Protein AF-A0A820I362-F1 (afdb_monomer)

Solvent-accessible surface area (backbone atoms only — not comparable to full-atom values): 8230 Å² total; per-residue (Å²): 137,72,68,69,61,57,56,51,53,52,52,50,20,54,44,24,47,52,54,32,48,49,48,46,52,53,47,46,51,50,28,52,51,50,36,59,57,36,64,34,77,81,44,55,75,39,48,48,36,52,32,53,35,51,26,32,53,24,49,41,48,22,38,62,34,37,49,44,51,52,21,34,32,58,32,66,72,44,60,63,44,80,73,32,63,71,56,34,51,50,22,54,50,48,22,57,51,21,52,55,48,26,52,52,32,51,53,50,29,50,52,44,52,54,35,62,71,42,90,46,68,73,52,32,63,64,69,34,55,71,51,48,55,49,51,51,52,52,48,53,51,50,52,50,63,70,48,48,58,58,62,54,51,62,60,57,71,71,77,116

InterPro domains:
  IPR017452 GPCR, rhodopsin-like, 7TM [PS50262] (30-160)

Organism: NCBI:txid392033

Mean predicted aligned error: 8.03 Å

Radius of gyration: 19.78 Å; Cα contacts (8 Å, |Δi|>4): 157; chains: 1; bounding box: 54×36×55 Å

Structure (mmCIF, N/CA/C/O backbone):
data_AF-A0A820I362-F1
#
_entry.id   AF-A0A820I362-F1
#
loop_
_atom_site.group_PDB
_atom_site.id
_atom_site.type_symbol
_atom_site.label_atom_id
_atom_site.label_alt_id
_atom_site.label_comp_id
_atom_site.label_asym_id
_atom_site.label_entity_id
_atom_site.label_seq_id
_atom_site.pdbx_PDB_ins_code
_atom_site.Cartn_x
_atom_site.Cartn_y
_atom_site.Cartn_z
_atom_site.occupancy
_atom_site.B_iso_or_equiv
_atom_site.auth_seq_id
_atom_site.auth_comp_id
_atom_site.auth_asym_id
_atom_site.auth_atom_id
_atom_site.pdbx_PDB_model_num
ATOM 1 N N . MET A 1 1 ? 34.760 -4.247 -19.839 1.00 46.34 1 MET A N 1
ATOM 2 C CA . MET A 1 1 ? 33.735 -4.465 -18.793 1.00 46.34 1 MET A CA 1
ATOM 3 C C . MET A 1 1 ? 32.278 -4.164 -19.239 1.00 46.34 1 MET A C 1
ATOM 5 O O . MET A 1 1 ? 31.536 -3.648 -18.417 1.00 46.34 1 MET A O 1
ATOM 9 N N . PRO A 1 2 ? 31.807 -4.504 -20.466 1.00 53.78 2 PRO A N 1
ATOM 10 C CA . PRO A 1 2 ? 30.388 -4.345 -20.842 1.00 53.78 2 PRO A CA 1
ATOM 11 C C . PRO A 1 2 ? 29.518 -5.616 -20.691 1.00 53.78 2 PRO A C 1
ATOM 13 O O . PRO A 1 2 ? 28.305 -5.536 -20.835 1.00 53.78 2 PRO A O 1
ATOM 16 N N . GLU A 1 3 ? 30.094 -6.793 -20.413 1.00 56.25 3 GLU A N 1
ATOM 17 C CA . GLU A 1 3 ? 29.321 -8.053 -20.367 1.00 56.25 3 GLU A CA 1
ATOM 18 C C . GLU A 1 3 ? 28.481 -8.216 -19.085 1.00 56.25 3 GLU A C 1
ATOM 20 O O . GLU A 1 3 ? 27.367 -8.739 -19.135 1.00 56.25 3 GLU A O 1
ATOM 25 N N . GLN A 1 4 ? 28.953 -7.705 -17.940 1.00 58.75 4 GLN A N 1
ATOM 26 C CA . GLN A 1 4 ? 28.285 -7.896 -16.644 1.00 58.75 4 GLN A CA 1
ATOM 27 C C . GLN A 1 4 ? 26.937 -7.155 -16.542 1.00 58.75 4 GLN A C 1
ATOM 29 O O . GLN A 1 4 ? 26.004 -7.670 -15.924 1.00 58.75 4 GLN A O 1
ATOM 34 N N . SER A 1 5 ? 26.810 -5.970 -17.155 1.00 63.78 5 SER A N 1
ATOM 35 C CA . SER A 1 5 ? 25.567 -5.181 -17.149 1.00 63.78 5 SER A CA 1
ATOM 36 C C . SER A 1 5 ? 24.436 -5.901 -17.884 1.00 63.78 5 SER A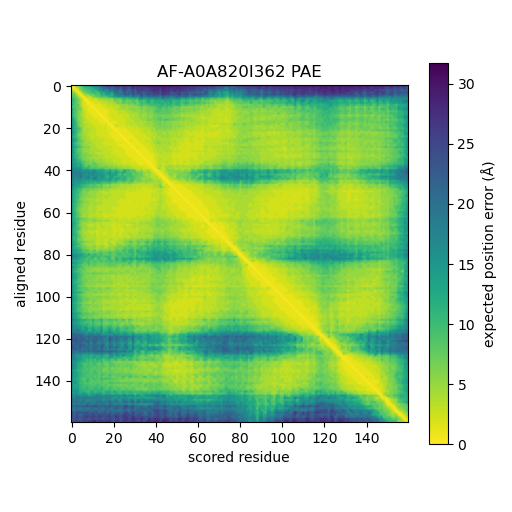 C 1
ATOM 38 O O . SER A 1 5 ? 23.320 -5.963 -17.376 1.00 63.78 5 SER A O 1
ATOM 40 N N . SER A 1 6 ? 24.745 -6.554 -19.009 1.00 76.12 6 SER A N 1
ATOM 41 C CA . SER A 1 6 ? 23.745 -7.260 -19.822 1.00 76.12 6 SER A CA 1
ATOM 42 C C . SER A 1 6 ? 23.097 -8.451 -19.102 1.00 76.12 6 SER A C 1
ATOM 44 O O . SER A 1 6 ? 21.887 -8.663 -19.193 1.00 76.12 6 SER A O 1
ATOM 46 N N . SER A 1 7 ? 23.880 -9.205 -18.325 1.00 83.25 7 SER A N 1
ATOM 47 C CA . SER A 1 7 ? 23.374 -10.361 -17.577 1.00 83.25 7 SER A CA 1
ATOM 48 C C . SER A 1 7 ? 22.468 -9.935 -16.419 1.00 83.25 7 SER A C 1
ATOM 50 O O . SER A 1 7 ? 21.449 -10.575 -16.163 1.00 83.25 7 SER A O 1
ATOM 52 N N . LEU A 1 8 ? 22.812 -8.836 -15.737 1.00 86.00 8 LEU A N 1
ATOM 53 C CA . LEU A 1 8 ? 22.032 -8.317 -14.613 1.00 86.00 8 LEU A CA 1
ATOM 54 C C . LEU A 1 8 ? 20.672 -7.776 -15.071 1.00 86.00 8 LEU A C 1
ATOM 56 O O . LEU A 1 8 ? 19.650 -8.063 -14.449 1.00 86.00 8 LEU A O 1
ATOM 60 N N . GLU A 1 9 ? 20.658 -7.036 -16.181 1.00 85.06 9 GLU A N 1
ATOM 61 C CA . GLU A 1 9 ? 19.437 -6.502 -16.791 1.00 85.06 9 GLU A CA 1
ATOM 62 C C . GLU A 1 9 ? 18.495 -7.621 -17.240 1.00 85.06 9 GLU A C 1
ATOM 64 O O . GLU A 1 9 ? 17.288 -7.562 -17.001 1.00 85.06 9 GLU A O 1
ATOM 69 N N . LEU A 1 10 ? 19.047 -8.687 -17.825 1.00 86.25 10 LEU A N 1
ATOM 70 C CA . LEU A 1 10 ? 18.270 -9.838 -18.268 1.00 86.25 10 LEU A CA 1
ATOM 71 C C . LEU A 1 10 ? 17.650 -10.582 -17.075 1.00 86.25 10 LEU A C 1
ATOM 73 O O . LEU A 1 10 ? 16.454 -10.876 -17.093 1.00 86.25 10 LEU A O 1
ATOM 77 N N . VAL A 1 11 ? 18.415 -10.815 -16.003 1.00 89.38 11 VAL A N 1
ATOM 78 C CA . VAL A 1 11 ? 17.892 -11.413 -14.761 1.00 89.38 11 VAL A CA 1
ATOM 79 C C . VAL A 1 11 ? 16.802 -10.539 -14.138 1.00 89.38 11 VAL A C 1
ATOM 81 O O . VAL A 1 11 ? 15.738 -11.055 -13.792 1.00 89.38 11 VAL A O 1
ATOM 84 N N . ALA A 1 12 ? 17.023 -9.225 -14.037 1.00 86.38 12 ALA A N 1
ATOM 85 C CA . ALA A 1 12 ? 16.032 -8.290 -13.510 1.00 86.38 12 ALA A CA 1
ATOM 86 C C . ALA A 1 12 ? 14.736 -8.327 -14.334 1.00 86.38 12 ALA A C 1
ATOM 88 O O . ALA A 1 12 ? 13.648 -8.439 -13.767 1.00 86.38 12 ALA A O 1
ATOM 89 N N . LYS A 1 13 ? 14.843 -8.335 -15.666 1.00 89.06 13 LYS A N 1
ATOM 90 C CA . LYS A 1 13 ? 13.695 -8.423 -16.574 1.00 89.06 13 LYS A CA 1
ATOM 91 C C . LYS A 1 13 ? 12.861 -9.677 -16.334 1.00 89.06 13 LYS A C 1
ATOM 93 O O . LYS A 1 13 ? 11.643 -9.581 -16.198 1.00 89.06 13 LYS A O 1
ATOM 98 N N . TYR A 1 14 ? 13.491 -10.848 -16.236 1.00 88.94 14 TYR A N 1
ATOM 99 C CA . TYR A 1 14 ? 12.776 -12.096 -15.939 1.00 88.94 14 TYR A CA 1
ATOM 100 C C . TYR A 1 14 ? 12.149 -12.091 -14.541 1.00 88.94 14 TYR A C 1
ATOM 102 O O . TYR A 1 14 ? 11.013 -12.548 -14.376 1.00 88.94 14 TYR A O 1
ATOM 110 N N . LEU A 1 15 ? 12.849 -11.534 -13.550 1.00 90.88 15 LEU A N 1
ATOM 111 C CA . LEU A 1 15 ? 12.359 -11.426 -12.180 1.00 90.88 15 LEU A CA 1
ATOM 112 C C . LEU A 1 15 ? 11.109 -10.543 -12.094 1.00 90.88 15 LEU A C 1
ATOM 114 O O . LEU A 1 15 ? 10.113 -10.959 -11.511 1.00 90.88 15 LEU A O 1
ATOM 118 N N . TYR A 1 16 ? 11.117 -9.357 -12.703 1.00 89.75 16 TYR A N 1
ATOM 119 C CA . TYR A 1 16 ? 9.945 -8.480 -12.710 1.00 89.75 16 TYR A CA 1
ATOM 120 C C . TYR A 1 16 ? 8.825 -9.036 -13.586 1.00 89.75 16 TYR A C 1
ATOM 122 O O . TYR A 1 16 ? 7.661 -9.003 -13.190 1.00 89.75 16 TYR A O 1
ATOM 130 N N . ARG A 1 17 ? 9.155 -9.640 -14.730 1.00 88.88 17 ARG A N 1
ATOM 131 C CA . ARG A 1 17 ? 8.152 -10.212 -15.630 1.00 88.88 17 ARG A CA 1
ATOM 132 C C . ARG A 1 17 ? 7.365 -11.360 -15.008 1.00 88.88 17 ARG A C 1
ATOM 134 O O . ARG A 1 17 ? 6.166 -11.430 -15.237 1.00 88.88 17 ARG A O 1
ATOM 141 N N . TYR A 1 18 ? 7.999 -12.246 -14.243 1.00 90.81 18 TYR A N 1
ATOM 142 C CA . TYR A 1 18 ? 7.293 -13.352 -13.585 1.00 90.81 18 TYR A CA 1
ATOM 143 C C . TYR A 1 18 ? 6.976 -13.044 -12.120 1.00 90.81 18 TYR A C 1
ATOM 145 O O . TYR A 1 18 ? 5.816 -13.087 -11.717 1.00 90.81 18 TYR A O 1
ATOM 153 N N . GLY A 1 19 ? 7.983 -12.678 -11.328 1.00 91.19 19 GLY A N 1
ATOM 154 C CA . GLY A 1 19 ? 7.829 -12.367 -9.907 1.00 91.19 19 GLY A CA 1
ATOM 155 C C . GLY A 1 19 ? 7.016 -11.099 -9.657 1.00 91.19 19 GLY A C 1
ATOM 156 O O . GLY A 1 19 ? 6.105 -11.118 -8.833 1.00 91.19 19 GLY A O 1
ATOM 157 N N . GLY A 1 20 ? 7.280 -10.022 -10.402 1.00 89.38 20 GLY A N 1
ATOM 158 C CA . GLY A 1 20 ? 6.516 -8.771 -10.300 1.00 89.38 20 GLY A CA 1
ATOM 159 C C . GLY A 1 20 ? 5.039 -8.966 -10.644 1.00 89.38 20 GLY A C 1
ATOM 160 O O . GLY A 1 20 ? 4.171 -8.589 -9.860 1.00 89.38 20 GLY A O 1
ATOM 161 N N . LEU A 1 21 ? 4.735 -9.658 -11.749 1.00 90.00 21 LEU A N 1
ATOM 162 C CA . LEU A 1 21 ? 3.352 -9.980 -12.128 1.00 90.00 21 LEU A CA 1
ATOM 163 C C . LEU A 1 21 ? 2.640 -10.839 -11.081 1.00 90.00 21 LEU A C 1
ATOM 165 O O . LEU A 1 21 ? 1.503 -10.539 -10.716 1.00 90.00 21 LEU A O 1
ATOM 169 N N . MET A 1 22 ? 3.300 -11.886 -10.571 1.00 93.38 22 MET A N 1
ATOM 170 C CA . MET A 1 22 ? 2.727 -12.712 -9.507 1.00 93.38 22 MET A CA 1
ATOM 171 C C . MET A 1 22 ? 2.439 -11.873 -8.260 1.00 93.38 22 MET A C 1
ATOM 173 O O . MET A 1 22 ? 1.336 -11.952 -7.726 1.00 93.38 22 MET A O 1
ATOM 177 N N . LEU A 1 23 ? 3.375 -11.026 -7.825 1.00 92.50 23 LEU A N 1
ATOM 178 C CA . LEU A 1 23 ? 3.174 -10.158 -6.665 1.00 92.50 23 LEU A CA 1
ATOM 179 C C . LEU A 1 23 ? 2.045 -9.144 -6.878 1.00 92.50 23 LEU A C 1
ATOM 181 O O . LEU A 1 23 ? 1.261 -8.925 -5.960 1.00 92.50 23 LEU A O 1
ATOM 185 N N . VAL A 1 24 ? 1.910 -8.562 -8.072 1.00 92.94 24 VAL A N 1
ATOM 186 C CA . VAL A 1 24 ? 0.802 -7.643 -8.380 1.00 92.94 24 VAL A CA 1
ATOM 187 C C . VAL A 1 24 ? -0.537 -8.372 -8.311 1.00 92.94 24 VAL A C 1
ATOM 189 O O . VAL A 1 24 ? -1.463 -7.875 -7.672 1.00 92.94 24 VAL A O 1
ATOM 192 N N . VAL A 1 25 ? -0.650 -9.558 -8.916 1.00 93.38 25 VAL A N 1
ATOM 193 C CA . VAL A 1 25 ? -1.904 -10.327 -8.940 1.00 93.38 25 VAL A CA 1
ATOM 194 C C . VAL A 1 25 ? -2.254 -10.843 -7.544 1.00 93.38 25 VAL A C 1
ATOM 196 O O . VAL A 1 25 ? -3.318 -10.520 -7.015 1.00 93.38 25 VAL A O 1
ATOM 199 N N . PHE A 1 26 ? -1.358 -11.608 -6.918 1.00 94.62 26 PHE A N 1
ATOM 200 C CA . PHE A 1 26 ? -1.604 -12.196 -5.601 1.00 94.62 26 PHE A CA 1
ATOM 201 C C . PHE A 1 26 ? -1.685 -11.138 -4.503 1.00 94.62 26 PHE A C 1
ATOM 203 O O . PHE A 1 26 ? -2.537 -11.251 -3.624 1.00 94.62 26 PHE A O 1
ATOM 210 N N . GLY A 1 27 ? -0.855 -10.096 -4.564 1.00 91.56 27 GLY A N 1
ATOM 211 C CA . GLY A 1 27 ? -0.894 -8.981 -3.622 1.00 91.56 27 GLY A CA 1
ATOM 212 C C . GLY A 1 27 ? -2.213 -8.217 -3.703 1.00 91.56 27 GLY A C 1
ATOM 213 O O . GLY A 1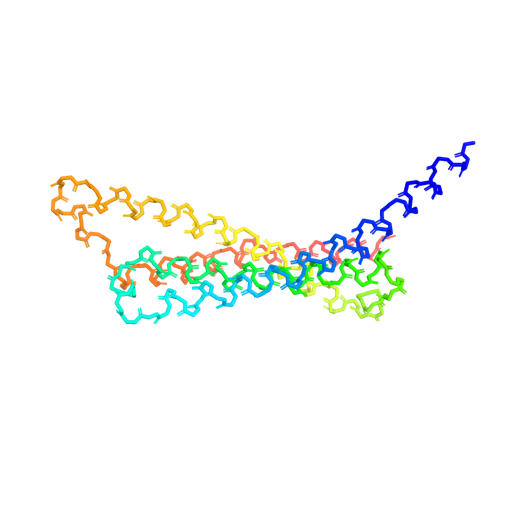 27 ? -2.870 -8.028 -2.683 1.00 91.56 27 GLY A O 1
ATOM 214 N N . SER A 1 28 ? -2.673 -7.874 -4.911 1.00 92.81 28 SER A N 1
ATOM 215 C CA . SER A 1 28 ? -3.961 -7.187 -5.093 1.00 92.81 28 SER A CA 1
ATOM 216 C C . SER A 1 28 ? -5.142 -8.026 -4.605 1.00 92.81 28 SER A C 1
ATOM 218 O O . SER A 1 28 ? -6.006 -7.522 -3.883 1.00 92.81 28 SER A O 1
ATOM 220 N N . VAL A 1 29 ? -5.169 -9.318 -4.954 1.00 94.81 29 VAL A N 1
ATOM 221 C CA . VAL A 1 29 ? -6.213 -10.249 -4.497 1.00 94.81 29 VAL A CA 1
ATOM 222 C C . VAL A 1 29 ? -6.169 -10.407 -2.975 1.00 94.81 29 VAL A C 1
ATOM 224 O O . VAL A 1 29 ? -7.212 -10.348 -2.325 1.00 94.81 29 VAL A O 1
ATOM 227 N N . GLY A 1 30 ? -4.978 -10.552 -2.392 1.00 93.12 30 GLY A N 1
ATOM 228 C CA . GLY A 1 30 ? -4.781 -10.656 -0.948 1.00 93.12 30 GLY A CA 1
ATOM 229 C C . GLY A 1 30 ? -5.298 -9.429 -0.198 1.00 93.12 3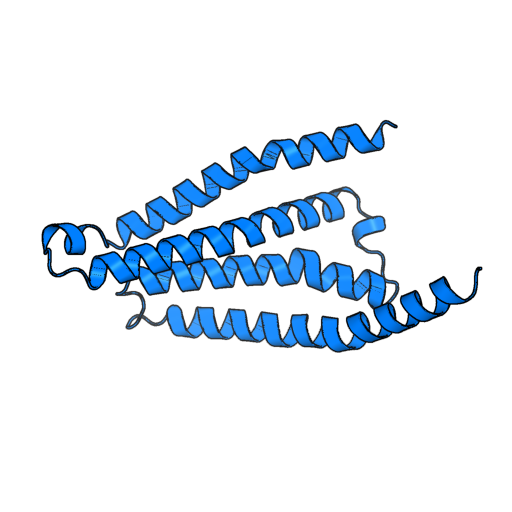0 GLY A C 1
ATOM 230 O O . GLY A 1 30 ? -6.084 -9.573 0.741 1.00 93.12 30 GLY A O 1
ATOM 231 N N . CYS A 1 31 ? -4.943 -8.224 -0.655 1.00 93.12 31 CYS A N 1
ATOM 232 C CA . CYS A 1 31 ? -5.449 -6.975 -0.084 1.00 93.12 31 CYS A CA 1
ATOM 233 C C . CYS A 1 31 ? -6.979 -6.895 -0.168 1.00 93.12 31 CYS A C 1
ATOM 235 O O . CYS A 1 31 ? -7.638 -6.569 0.822 1.00 93.12 31 CYS A O 1
ATOM 237 N N . PHE A 1 32 ? -7.564 -7.250 -1.316 1.00 92.25 32 PHE A N 1
ATOM 238 C CA . PHE A 1 32 ? -9.014 -7.224 -1.503 1.00 92.25 32 PHE A CA 1
ATOM 239 C C . PHE A 1 32 ? -9.740 -8.200 -0.566 1.00 92.25 32 PHE A C 1
ATOM 241 O O . PHE A 1 32 ? -10.693 -7.817 0.118 1.00 92.25 32 PHE A O 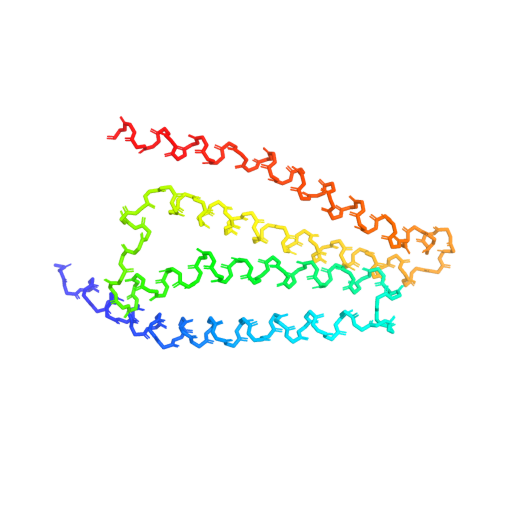1
ATOM 248 N N . LEU A 1 33 ? -9.256 -9.441 -0.470 1.00 92.50 33 LEU A N 1
ATOM 249 C CA . LEU A 1 33 ? -9.811 -10.451 0.432 1.00 92.50 33 LEU A CA 1
ATOM 250 C C . LEU A 1 33 ? -9.705 -10.021 1.899 1.00 92.50 33 LEU A C 1
ATOM 252 O O . LEU A 1 33 ? -10.681 -10.147 2.641 1.00 92.50 33 LEU A O 1
ATOM 256 N N . ASN A 1 34 ? -8.571 -9.452 2.316 1.00 93.00 34 ASN A N 1
ATOM 257 C CA . ASN A 1 34 ? -8.405 -8.919 3.669 1.00 93.00 34 ASN A CA 1
ATOM 258 C C . ASN A 1 34 ? -9.407 -7.799 3.961 1.00 93.00 34 ASN A C 1
ATOM 260 O O . ASN A 1 34 ? -10.073 -7.826 4.999 1.00 93.00 34 ASN A O 1
ATOM 264 N N . ILE A 1 35 ? -9.580 -6.849 3.037 1.00 92.06 35 ILE A N 1
ATOM 265 C CA . ILE A 1 35 ? -10.574 -5.779 3.184 1.00 92.06 35 ILE A CA 1
ATOM 266 C C . ILE A 1 35 ? -11.976 -6.380 3.325 1.00 92.06 35 ILE A C 1
ATOM 268 O O . ILE A 1 35 ? -12.705 -5.999 4.242 1.00 92.06 35 ILE A O 1
ATOM 272 N N . MET A 1 36 ? -12.355 -7.351 2.486 1.00 90.44 36 MET A N 1
ATOM 273 C CA . MET A 1 36 ? -13.656 -8.025 2.578 1.00 90.44 36 MET A CA 1
ATOM 274 C C . MET A 1 36 ? -13.866 -8.727 3.927 1.00 90.44 36 MET A C 1
ATOM 276 O O . MET A 1 36 ? -14.945 -8.620 4.518 1.00 90.44 36 MET A O 1
ATOM 280 N N . VAL A 1 37 ? -12.853 -9.440 4.427 1.00 92.31 37 VAL A N 1
ATOM 281 C CA . VAL A 1 37 ? -12.916 -10.156 5.708 1.00 92.31 37 VAL A CA 1
ATOM 282 C C . VAL A 1 37 ? -13.069 -9.165 6.858 1.00 92.31 37 VAL A C 1
ATOM 284 O O . VAL A 1 37 ? -14.039 -9.261 7.615 1.00 92.31 37 VAL A O 1
ATOM 287 N N . PHE A 1 38 ? -12.184 -8.174 6.963 1.00 87.62 38 PHE A N 1
ATOM 288 C CA . PHE A 1 38 ? -12.214 -7.206 8.061 1.00 87.62 38 PHE A CA 1
ATOM 289 C C . PHE A 1 38 ? -13.408 -6.242 7.987 1.00 87.62 38 PHE A C 1
ATOM 291 O O . PHE A 1 38 ? -13.853 -5.740 9.020 1.00 87.62 38 PHE A O 1
ATOM 298 N N . SER A 1 39 ? -14.008 -6.050 6.806 1.00 85.69 39 SER A N 1
ATOM 299 C CA . SER A 1 39 ? -15.228 -5.247 6.634 1.00 85.69 39 SER A CA 1
ATOM 300 C C . SER A 1 39 ? -16.486 -5.904 7.214 1.00 85.69 39 SER A C 1
ATOM 302 O O . SER A 1 39 ? -17.513 -5.235 7.380 1.00 85.69 39 SER A O 1
ATOM 304 N N . ARG A 1 40 ? -16.441 -7.198 7.569 1.00 88.88 40 ARG A N 1
ATOM 305 C CA . ARG A 1 40 ? -17.578 -7.884 8.199 1.00 88.88 40 ARG A CA 1
ATOM 306 C C . ARG A 1 40 ? -17.952 -7.216 9.525 1.00 88.88 40 ARG A C 1
ATOM 308 O O . ARG A 1 40 ? -17.105 -6.917 10.367 1.00 88.88 40 ARG A O 1
ATOM 315 N N . LYS A 1 41 ? -19.262 -7.042 9.756 1.00 77.38 41 LYS A N 1
ATOM 316 C CA . LYS A 1 41 ? -19.825 -6.372 10.951 1.00 77.38 41 LYS A CA 1
ATOM 317 C C . LYS A 1 41 ? -19.324 -6.953 12.280 1.00 77.38 41 LYS A C 1
ATOM 319 O O . LYS A 1 41 ? -19.228 -6.211 13.252 1.00 77.38 41 LYS A O 1
ATOM 324 N N . ALA A 1 42 ? -19.002 -8.246 12.316 1.00 76.19 42 ALA A N 1
ATOM 325 C CA . ALA A 1 42 ? -18.475 -8.913 13.503 1.00 76.19 42 ALA A CA 1
ATOM 326 C C . ALA A 1 42 ? -17.071 -8.414 13.896 1.00 76.19 42 ALA A C 1
ATOM 328 O O . ALA A 1 42 ? -16.800 -8.259 15.082 1.00 76.19 42 ALA A O 1
ATOM 329 N N . LEU A 1 43 ? -16.209 -8.114 12.915 1.00 75.00 43 LEU A N 1
ATOM 330 C CA . LEU A 1 43 ? -14.809 -7.734 13.137 1.00 75.00 43 LEU A CA 1
ATOM 331 C C . LEU A 1 43 ? -14.621 -6.219 13.291 1.00 75.00 43 LEU A C 1
ATOM 333 O O . LEU A 1 43 ? -13.793 -5.790 14.087 1.00 75.00 43 LEU A O 1
ATOM 337 N N . ARG A 1 44 ? -15.463 -5.392 12.652 1.00 74.94 44 ARG A N 1
ATOM 338 C CA . ARG A 1 44 ? -15.428 -3.917 12.800 1.00 74.94 44 ARG A CA 1
ATOM 339 C C . ARG A 1 44 ? -15.734 -3.395 14.209 1.00 74.94 44 ARG A C 1
ATOM 341 O O . ARG A 1 44 ? -15.596 -2.201 14.453 1.00 74.94 44 ARG A O 1
ATOM 348 N N . LYS A 1 45 ? -16.168 -4.258 15.133 1.00 74.00 45 LYS A N 1
ATOM 349 C CA . LYS A 1 45 ? -16.304 -3.897 16.552 1.00 74.00 45 LYS A CA 1
ATOM 350 C C . LYS A 1 45 ? -14.947 -3.628 17.204 1.00 74.00 45 LYS A C 1
ATOM 352 O O . LYS A 1 45 ? -14.890 -2.880 18.174 1.00 74.00 45 LYS A O 1
ATOM 357 N N . ASN A 1 46 ? -13.877 -4.207 16.660 1.00 80.75 46 ASN A N 1
ATOM 358 C CA . ASN A 1 46 ? -12.529 -4.019 17.165 1.00 80.75 46 ASN A CA 1
ATOM 359 C C . ASN A 1 46 ? -11.843 -2.863 16.420 1.00 80.75 46 ASN A C 1
ATOM 361 O O . ASN A 1 46 ? -11.738 -2.915 15.191 1.00 80.75 46 ASN A O 1
ATOM 365 N N . PRO A 1 47 ? -11.315 -1.854 17.132 1.00 80.69 47 PRO A N 1
ATOM 366 C CA . PRO A 1 47 ? -10.589 -0.745 16.511 1.00 80.69 47 PRO A CA 1
ATOM 367 C C . PRO A 1 47 ? -9.348 -1.223 15.742 1.00 80.69 47 PRO A C 1
ATOM 369 O O . PRO A 1 47 ? -9.065 -0.734 14.652 1.00 80.69 47 PRO A O 1
ATOM 372 N N . CYS A 1 48 ? -8.678 -2.271 16.231 1.00 83.81 48 CYS A N 1
ATOM 373 C CA . CYS A 1 48 ? -7.555 -2.920 15.551 1.00 83.81 48 CYS A CA 1
ATOM 374 C C . CYS A 1 48 ? -7.907 -3.382 14.119 1.00 83.81 48 CYS A C 1
ATOM 376 O O . CYS A 1 48 ? -7.128 -3.180 13.190 1.00 83.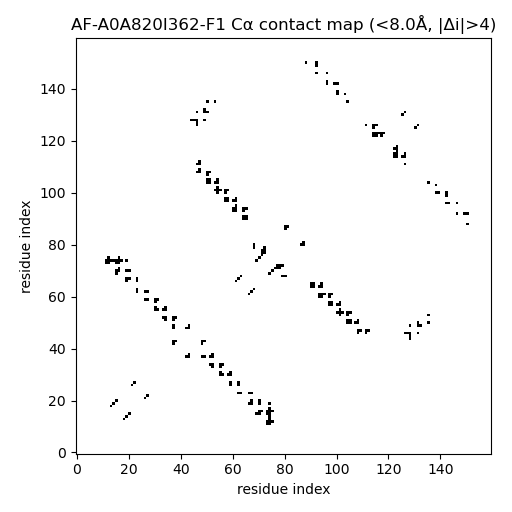81 48 CYS A O 1
ATOM 378 N N . SER A 1 49 ? -9.112 -3.923 13.896 1.00 88.44 49 SER A N 1
ATOM 379 C CA . SER A 1 49 ? -9.549 -4.348 12.557 1.00 88.44 49 SER A CA 1
ATOM 380 C C . SER A 1 49 ? -9.702 -3.177 11.582 1.00 88.44 49 SER A C 1
ATOM 382 O O . SER A 1 49 ? -9.503 -3.362 10.387 1.00 88.44 49 SER A O 1
ATOM 384 N N . ILE A 1 50 ? -10.007 -1.972 12.071 1.00 88.06 50 ILE A N 1
ATOM 385 C CA . ILE A 1 50 ? -10.118 -0.767 11.236 1.00 88.06 50 ILE A CA 1
ATOM 386 C C . ILE A 1 50 ? -8.734 -0.331 10.744 1.00 88.06 50 ILE A C 1
ATOM 388 O O . ILE A 1 50 ? -8.592 0.000 9.568 1.00 88.06 50 ILE A O 1
ATOM 392 N N . TYR A 1 51 ? -7.705 -0.410 11.596 1.00 90.25 51 TYR A N 1
ATOM 393 C CA . TYR A 1 51 ? -6.324 -0.183 11.163 1.00 90.25 51 TYR A CA 1
ATOM 394 C C . TYR A 1 51 ? -5.892 -1.195 10.099 1.00 90.25 51 TYR A C 1
ATOM 396 O O . TYR A 1 51 ? -5.312 -0.794 9.097 1.00 90.25 51 TYR A O 1
ATOM 404 N N . TYR A 1 52 ? -6.232 -2.480 10.248 1.00 90.19 52 TYR A N 1
ATOM 405 C CA . TYR A 1 52 ? -5.926 -3.484 9.221 1.00 90.19 52 TYR A CA 1
ATOM 406 C C . TYR A 1 52 ? -6.628 -3.223 7.884 1.00 90.19 52 TYR A C 1
ATOM 408 O O . TYR A 1 52 ? -6.029 -3.457 6.835 1.00 90.19 52 TYR A O 1
ATOM 416 N N . ILE A 1 53 ? -7.861 -2.706 7.890 1.00 91.56 53 ILE A N 1
ATOM 417 C CA . ILE A 1 53 ? -8.528 -2.271 6.652 1.00 91.56 53 ILE A CA 1
ATOM 418 C C . ILE A 1 53 ? -7.740 -1.125 6.010 1.00 91.56 53 ILE A C 1
ATOM 420 O O . ILE A 1 53 ? -7.465 -1.183 4.816 1.00 91.56 53 ILE A O 1
ATOM 424 N N . ALA A 1 54 ? -7.349 -0.116 6.795 1.00 90.94 54 ALA A N 1
ATOM 425 C CA . ALA A 1 54 ? -6.577 1.019 6.295 1.00 90.94 54 ALA A CA 1
ATOM 426 C C . ALA A 1 54 ? -5.219 0.584 5.714 1.00 90.94 54 ALA A C 1
ATOM 428 O O . ALA A 1 54 ? -4.893 0.979 4.600 1.00 90.94 54 ALA A O 1
ATOM 429 N N . ILE A 1 55 ? -4.488 -0.297 6.408 1.00 93.00 55 ILE A N 1
ATOM 430 C CA . ILE A 1 55 ? -3.232 -0.905 5.931 1.00 93.00 55 ILE A CA 1
ATOM 431 C C . ILE A 1 55 ? -3.434 -1.541 4.555 1.00 93.00 55 ILE A C 1
ATOM 433 O O . ILE A 1 55 ? -2.734 -1.189 3.617 1.00 93.00 55 ILE A O 1
ATOM 437 N N . ASN A 1 56 ? -4.446 -2.402 4.396 1.00 93.50 56 ASN A N 1
ATOM 438 C CA . ASN A 1 56 ? -4.679 -3.080 3.117 1.00 93.50 56 ASN A CA 1
ATOM 439 C C . ASN A 1 56 ? -5.093 -2.118 1.991 1.00 93.50 56 ASN A C 1
ATOM 441 O O . ASN A 1 56 ? -4.800 -2.393 0.830 1.00 93.50 56 ASN A O 1
ATOM 445 N N . ILE A 1 57 ? -5.756 -0.998 2.303 1.00 92.38 57 ILE A N 1
ATOM 446 C CA . ILE A 1 57 ? -6.057 0.049 1.313 1.00 92.38 57 ILE A CA 1
ATOM 447 C C . ILE A 1 57 ? -4.763 0.737 0.855 1.00 92.38 57 ILE A C 1
ATOM 449 O O . ILE A 1 57 ? -4.568 0.924 -0.346 1.00 92.38 57 ILE A O 1
ATOM 453 N N . PHE A 1 58 ? -3.872 1.094 1.785 1.00 92.25 58 PHE A N 1
ATOM 454 C CA . PHE A 1 58 ? -2.592 1.722 1.444 1.00 92.25 58 PHE A CA 1
ATOM 455 C C . PHE A 1 58 ? -1.652 0.755 0.721 1.00 92.25 58 PHE A C 1
ATOM 457 O O . PHE A 1 58 ? -1.060 1.131 -0.286 1.00 92.25 58 PHE A O 1
ATOM 464 N N . ASP A 1 59 ? -1.583 -0.505 1.141 1.00 92.56 59 ASP A N 1
ATOM 465 C CA . ASP A 1 59 ? -0.799 -1.530 0.448 1.00 92.56 59 ASP A CA 1
ATOM 466 C C . ASP A 1 59 ? -1.321 -1.762 -0.977 1.00 92.56 59 ASP A C 1
ATOM 468 O O . ASP A 1 59 ? -0.537 -1.872 -1.919 1.00 92.56 59 ASP A O 1
ATOM 472 N N . PHE A 1 60 ? -2.644 -1.747 -1.177 1.00 92.88 60 PHE A N 1
ATOM 473 C CA . PHE A 1 60 ? -3.231 -1.821 -2.514 1.00 92.88 60 PHE A CA 1
ATOM 474 C C . PHE A 1 60 ? -2.840 -0.613 -3.378 1.00 92.88 60 PHE A C 1
ATOM 476 O O . PHE A 1 60 ? -2.459 -0.782 -4.539 1.00 92.88 60 PHE A O 1
ATOM 483 N N . LEU A 1 61 ? -2.883 0.604 -2.824 1.00 91.44 61 LEU A N 1
ATOM 484 C CA . LEU A 1 61 ? -2.419 1.811 -3.519 1.00 91.44 61 LEU A CA 1
ATOM 485 C C . LEU A 1 61 ? -0.929 1.729 -3.870 1.00 91.44 61 LEU A C 1
ATOM 487 O O . LEU A 1 61 ? -0.551 2.092 -4.984 1.00 91.44 61 LEU A O 1
ATOM 491 N N . PHE A 1 62 ? -0.097 1.207 -2.968 1.00 91.81 62 PHE A N 1
ATOM 492 C CA . PHE A 1 62 ? 1.332 0.996 -3.193 1.00 91.81 62 PHE A CA 1
ATOM 493 C C . PHE A 1 62 ? 1.594 -0.001 -4.331 1.00 91.81 62 PHE A C 1
ATOM 495 O O . PHE A 1 62 ? 2.362 0.300 -5.248 1.00 91.81 62 PHE A O 1
ATOM 502 N N . ILE A 1 63 ? 0.912 -1.153 -4.324 1.00 91.81 63 ILE A N 1
ATOM 503 C CA . ILE A 1 63 ? 1.036 -2.176 -5.374 1.00 91.81 63 ILE A CA 1
ATOM 504 C C . ILE A 1 63 ? 0.659 -1.596 -6.742 1.00 91.81 63 ILE A C 1
ATOM 506 O O . ILE A 1 63 ? 1.385 -1.792 -7.716 1.00 91.81 63 ILE A O 1
ATOM 510 N N . ASN A 1 64 ? -0.438 -0.842 -6.823 1.00 89.44 64 ASN A N 1
ATOM 511 C CA . ASN A 1 64 ? -0.891 -0.260 -8.087 1.00 89.44 64 ASN A CA 1
ATOM 512 C C . ASN A 1 64 ? -0.030 0.925 -8.552 1.00 89.44 64 ASN A C 1
ATOM 514 O O . ASN A 1 64 ? 0.102 1.136 -9.753 1.00 89.44 64 ASN A O 1
ATOM 518 N N . SER A 1 65 ? 0.558 1.694 -7.632 1.00 87.31 65 SER A N 1
ATOM 519 C CA . SER A 1 65 ? 1.307 2.914 -7.976 1.00 87.31 65 SER A CA 1
ATOM 520 C C . SER A 1 65 ? 2.787 2.666 -8.249 1.00 87.31 65 SER A C 1
ATOM 522 O O . SER A 1 65 ? 3.360 3.352 -9.086 1.00 87.31 65 SER A O 1
ATOM 524 N N . LEU A 1 66 ? 3.418 1.709 -7.567 1.00 89.12 66 LEU A N 1
ATOM 525 C CA . LEU A 1 66 ? 4.831 1.390 -7.775 1.00 89.12 66 LEU A CA 1
ATOM 526 C C . LEU A 1 66 ? 4.988 0.061 -8.495 1.00 89.12 66 LEU A C 1
ATOM 528 O O . LEU A 1 66 ? 5.479 0.017 -9.617 1.00 89.12 66 LEU A O 1
ATOM 532 N N . LEU A 1 67 ? 4.546 -1.024 -7.859 1.00 87.25 67 LEU A N 1
ATOM 533 C CA . LEU A 1 67 ? 4.890 -2.374 -8.295 1.00 87.25 67 LEU A CA 1
ATOM 534 C C . LEU A 1 67 ? 4.358 -2.684 -9.700 1.00 87.25 67 LEU A C 1
ATOM 536 O O . LEU A 1 67 ? 5.075 -3.273 -10.507 1.00 87.25 67 LEU A O 1
ATOM 540 N N . LEU A 1 68 ? 3.138 -2.244 -10.014 1.00 88.81 68 LEU A N 1
ATOM 541 C CA . LEU A 1 68 ? 2.537 -2.388 -11.339 1.00 88.81 68 LEU A CA 1
ATOM 542 C C . LEU A 1 68 ? 3.340 -1.642 -12.413 1.00 88.81 68 LEU A C 1
ATOM 544 O O . LEU A 1 68 ? 3.680 -2.233 -13.437 1.00 88.81 68 LEU A O 1
ATOM 548 N N . PHE A 1 69 ? 3.696 -0.378 -12.170 1.00 88.00 69 PHE A N 1
ATOM 549 C CA . PHE A 1 69 ? 4.441 0.432 -13.136 1.00 88.00 69 PHE A CA 1
ATOM 550 C C . PHE A 1 69 ? 5.883 -0.050 -13.301 1.00 88.00 69 PHE A C 1
ATOM 552 O O . PHE A 1 69 ? 6.330 -0.216 -14.431 1.00 88.00 69 PHE A O 1
ATOM 559 N N . THR A 1 70 ? 6.576 -0.383 -12.208 1.00 87.06 70 THR A N 1
ATOM 560 C CA . THR A 1 70 ? 7.923 -0.969 -12.265 1.00 87.06 70 THR A CA 1
ATOM 561 C C . THR A 1 70 ? 7.914 -2.297 -13.017 1.00 87.06 70 THR A C 1
ATOM 563 O O . THR A 1 70 ? 8.808 -2.542 -13.823 1.00 87.06 70 THR A O 1
ATOM 566 N N . THR A 1 71 ? 6.892 -3.137 -12.819 1.00 87.56 71 THR A N 1
ATOM 567 C CA . THR A 1 71 ? 6.750 -4.416 -13.536 1.00 87.56 71 THR A CA 1
ATOM 568 C C . THR A 1 71 ? 6.516 -4.212 -15.035 1.00 87.56 71 THR A C 1
ATOM 570 O O . THR A 1 71 ? 7.103 -4.924 -15.848 1.00 87.56 71 THR A O 1
ATOM 573 N N . LEU A 1 72 ? 5.684 -3.240 -15.417 1.00 86.19 72 LEU A N 1
ATOM 574 C CA . LEU A 1 72 ? 5.441 -2.886 -16.821 1.00 86.19 72 LEU A CA 1
ATOM 575 C C . LEU A 1 72 ? 6.697 -2.326 -17.496 1.00 86.19 72 LEU A C 1
ATOM 577 O O . LEU A 1 72 ? 7.013 -2.715 -18.619 1.00 86.19 72 LEU A O 1
ATOM 581 N N . GLU A 1 73 ? 7.427 -1.459 -16.801 1.00 87.00 73 GLU A N 1
ATOM 582 C CA . GLU A 1 73 ? 8.622 -0.808 -17.327 1.00 87.00 73 GLU A CA 1
ATOM 583 C C . GLU A 1 73 ? 9.781 -1.797 -17.485 1.00 87.00 73 GLU A C 1
ATOM 585 O O . GLU A 1 73 ? 10.303 -1.971 -18.580 1.00 87.00 73 GLU A O 1
ATOM 590 N N . THR A 1 74 ? 10.145 -2.503 -16.413 1.00 85.50 74 THR A N 1
ATOM 591 C CA . THR A 1 74 ? 11.322 -3.390 -16.401 1.00 85.50 74 THR A CA 1
ATOM 592 C C . THR A 1 74 ? 11.052 -4.779 -16.979 1.00 85.50 74 THR A C 1
ATOM 594 O O . THR A 1 74 ? 11.960 -5.410 -17.511 1.00 85.50 74 THR A O 1
ATOM 597 N N . GLY A 1 75 ? 9.818 -5.286 -16.879 1.00 84.31 75 GLY A N 1
ATOM 598 C CA . GLY A 1 75 ? 9.456 -6.630 -17.338 1.00 84.31 75 GLY A CA 1
ATOM 599 C C . GLY A 1 75 ? 8.964 -6.683 -18.787 1.00 84.31 75 GLY A C 1
ATOM 600 O O . GLY A 1 75 ? 9.201 -7.680 -19.480 1.00 84.31 75 GLY A O 1
ATOM 601 N N . PHE A 1 76 ? 8.286 -5.627 -19.249 1.00 84.25 76 PHE A N 1
ATOM 602 C CA . PHE A 1 76 ? 7.628 -5.572 -20.561 1.00 84.25 76 PHE A CA 1
ATOM 603 C C . PHE A 1 76 ? 8.134 -4.446 -21.475 1.00 84.25 76 PHE A C 1
ATOM 605 O O . PHE A 1 76 ? 7.653 -4.354 -22.603 1.00 84.25 76 PHE A O 1
ATOM 612 N N . ASP A 1 77 ? 9.088 -3.623 -21.023 1.00 83.62 77 ASP A N 1
ATOM 613 C CA . ASP A 1 77 ? 9.588 -2.437 -21.738 1.00 83.62 77 ASP A CA 1
ATOM 614 C C . ASP A 1 77 ? 8.466 -1.424 -22.073 1.00 83.62 77 ASP A C 1
ATOM 616 O O . ASP A 1 77 ? 8.496 -0.723 -23.089 1.00 83.62 77 ASP A O 1
ATOM 620 N N . ILE A 1 78 ? 7.427 -1.351 -21.225 1.00 82.69 78 ILE A N 1
ATOM 621 C CA . ILE A 1 78 ? 6.276 -0.451 -21.393 1.00 82.69 78 ILE A CA 1
ATOM 622 C C . ILE A 1 78 ? 6.451 0.783 -20.495 1.00 82.69 78 ILE A C 1
ATOM 624 O O . ILE A 1 78 ? 6.084 0.798 -19.321 1.00 82.69 78 ILE A O 1
ATOM 628 N N . TYR A 1 79 ? 6.965 1.862 -21.083 1.00 80.62 79 TYR A N 1
ATOM 629 C CA . TYR A 1 79 ? 7.310 3.112 -20.394 1.00 80.62 79 TYR A CA 1
ATOM 630 C C . TYR A 1 79 ? 6.131 4.101 -20.293 1.00 80.62 79 TYR A C 1
ATOM 632 O O . TYR A 1 79 ? 6.102 5.135 -20.966 1.00 80.62 79 TYR A O 1
ATOM 640 N N . ILE A 1 80 ? 5.115 3.796 -19.480 1.00 75.69 80 ILE A N 1
ATOM 641 C CA . ILE A 1 80 ? 3.949 4.690 -19.283 1.00 75.69 80 ILE A CA 1
ATOM 642 C C . ILE A 1 80 ? 4.317 5.911 -18.426 1.00 75.69 80 ILE A C 1
ATOM 644 O O . ILE A 1 80 ? 3.918 7.038 -18.729 1.00 75.69 80 ILE A O 1
ATOM 648 N N . THR A 1 81 ? 5.104 5.696 -17.376 1.00 69.75 81 THR A N 1
ATOM 649 C CA . THR A 1 81 ? 5.588 6.725 -16.445 1.00 69.75 81 THR A CA 1
ATOM 650 C C . THR A 1 81 ? 6.577 7.680 -17.110 1.00 69.75 81 THR A C 1
ATOM 652 O O . THR A 1 81 ? 6.478 8.887 -16.915 1.00 69.75 81 THR A O 1
ATOM 655 N N . THR A 1 82 ? 7.457 7.189 -17.982 1.00 70.75 82 THR A N 1
ATOM 656 C CA . THR A 1 82 ? 8.414 8.028 -18.729 1.00 70.75 82 THR A CA 1
ATOM 657 C C . THR A 1 82 ? 7.726 8.928 -19.757 1.00 70.75 82 THR A C 1
ATOM 659 O O . THR A 1 82 ? 8.200 10.025 -20.034 1.00 70.75 82 THR A O 1
ATOM 662 N N . LYS A 1 83 ? 6.574 8.502 -20.297 1.00 76.44 83 LYS A N 1
ATOM 663 C CA . LYS A 1 83 ? 5.774 9.310 -21.233 1.00 76.44 83 LYS A CA 1
ATOM 664 C C . LYS A 1 83 ? 4.998 10.434 -20.545 1.00 76.44 83 LYS A C 1
ATOM 666 O O . LYS A 1 83 ? 4.788 11.477 -21.153 1.00 76.44 83 LYS A O 1
ATOM 671 N N . ASN A 1 84 ? 4.582 10.234 -19.294 1.00 79.94 84 ASN A N 1
ATOM 672 C CA . ASN A 1 84 ? 3.789 11.197 -18.533 1.00 79.94 84 ASN A CA 1
ATOM 673 C C . ASN A 1 84 ? 4.473 11.538 -17.205 1.00 79.94 84 ASN A C 1
ATOM 675 O O . ASN A 1 84 ? 4.217 10.904 -16.181 1.00 79.94 84 ASN A O 1
ATOM 679 N N . ILE A 1 85 ? 5.269 12.611 -17.199 1.00 77.69 85 ILE A N 1
ATOM 680 C CA . ILE A 1 85 ? 5.973 13.115 -16.005 1.00 77.69 85 ILE A CA 1
ATOM 681 C C . ILE A 1 85 ? 5.019 13.347 -14.826 1.00 77.69 85 ILE A C 1
ATOM 683 O O . ILE A 1 85 ? 5.346 13.012 -13.690 1.00 77.69 85 ILE A O 1
ATOM 687 N N . VAL A 1 86 ? 3.819 13.873 -15.086 1.00 77.00 86 VAL A N 1
ATOM 688 C CA . VAL A 1 86 ? 2.803 14.100 -14.044 1.00 77.00 86 VAL A CA 1
ATOM 689 C C . VAL A 1 86 ? 2.376 12.782 -13.392 1.00 77.00 86 VAL A C 1
ATOM 691 O O . VAL A 1 86 ? 2.289 12.703 -12.168 1.00 77.00 86 VAL A O 1
ATOM 694 N N . LEU A 1 87 ? 2.162 11.737 -14.196 1.00 79.25 87 LEU A N 1
ATOM 695 C CA . LEU A 1 87 ? 1.771 10.418 -13.703 1.00 79.25 87 LEU A CA 1
ATOM 696 C C . LEU A 1 87 ? 2.913 9.767 -12.917 1.00 79.25 87 LEU A C 1
ATOM 698 O O . LEU A 1 87 ? 2.679 9.260 -11.829 1.00 79.25 87 LEU A O 1
ATOM 702 N N . CYS A 1 88 ? 4.149 9.848 -13.417 1.00 80.38 88 CYS A N 1
ATOM 703 C CA . CYS A 1 88 ? 5.334 9.355 -12.712 1.00 80.38 88 CYS A CA 1
ATOM 704 C C . CYS A 1 88 ? 5.486 9.989 -11.325 1.00 80.38 88 CYS A C 1
ATOM 706 O O . CYS A 1 88 ? 5.641 9.283 -10.329 1.00 80.38 88 CYS A O 1
ATOM 708 N N . ARG A 1 89 ? 5.350 11.318 -11.243 1.00 76.38 89 ARG A N 1
ATOM 709 C CA . ARG A 1 89 ? 5.420 12.057 -9.975 1.00 76.38 89 ARG A CA 1
ATOM 710 C C . ARG A 1 89 ? 4.311 11.645 -9.014 1.00 76.38 89 ARG A C 1
ATOM 712 O O . ARG A 1 89 ? 4.588 11.412 -7.840 1.00 76.38 89 ARG A O 1
ATOM 719 N N . LEU A 1 90 ? 3.077 11.534 -9.509 1.00 81.06 90 LEU A N 1
ATOM 720 C CA . LEU A 1 90 ? 1.941 11.114 -8.694 1.00 81.06 90 LEU A CA 1
ATOM 721 C C . LEU A 1 90 ? 2.149 9.693 -8.160 1.00 81.06 90 LEU A C 1
ATOM 723 O O . LEU A 1 90 ? 2.034 9.476 -6.962 1.00 81.06 90 LEU A O 1
ATOM 727 N N . CYS A 1 91 ? 2.533 8.750 -9.019 1.00 84.69 91 CYS A N 1
ATOM 728 C CA . CYS A 1 91 ? 2.790 7.361 -8.649 1.00 84.69 91 CYS A CA 1
ATOM 729 C C . CYS A 1 91 ? 3.921 7.224 -7.621 1.00 84.69 91 CYS A C 1
ATOM 731 O O . CYS A 1 91 ? 3.765 6.513 -6.627 1.00 84.69 91 CYS A O 1
ATOM 733 N N . TYR A 1 92 ? 5.033 7.939 -7.817 1.00 83.25 92 TYR A N 1
ATOM 734 C CA . TYR A 1 92 ? 6.156 7.948 -6.880 1.00 83.25 92 TYR A CA 1
ATOM 735 C C . TYR A 1 92 ? 5.760 8.531 -5.518 1.00 83.25 92 TYR A C 1
ATOM 737 O O . TYR A 1 92 ? 6.015 7.919 -4.479 1.00 83.25 92 TYR A O 1
ATOM 745 N N . TYR A 1 93 ? 5.064 9.670 -5.518 1.00 83.38 93 TYR A N 1
ATOM 746 C CA . TYR A 1 93 ? 4.561 10.291 -4.295 1.00 83.38 93 TYR A CA 1
ATOM 747 C C . TYR A 1 93 ? 3.566 9.384 -3.559 1.00 83.38 93 TYR A C 1
ATOM 749 O O . TYR A 1 93 ? 3.718 9.140 -2.362 1.00 83.38 93 TYR A O 1
ATOM 757 N N . THR A 1 94 ? 2.576 8.837 -4.272 1.00 85.81 94 THR A N 1
ATOM 758 C CA . THR A 1 94 ? 1.575 7.926 -3.705 1.00 85.81 94 THR A CA 1
ATOM 759 C C . THR A 1 94 ? 2.223 6.667 -3.144 1.00 85.81 94 THR A C 1
ATOM 761 O O . THR A 1 94 ? 1.806 6.202 -2.086 1.00 85.81 94 THR A O 1
ATOM 764 N N . SER A 1 95 ? 3.255 6.136 -3.798 1.00 87.06 95 SER A N 1
ATOM 765 C CA . SER A 1 95 ? 4.019 4.985 -3.315 1.00 87.06 95 SER A CA 1
ATOM 766 C C . SER A 1 95 ? 4.711 5.269 -1.979 1.00 87.06 95 SER A C 1
ATOM 768 O O . SER A 1 95 ? 4.482 4.553 -1.001 1.00 87.06 95 SER A O 1
ATOM 770 N N . LEU A 1 96 ? 5.503 6.343 -1.904 1.00 85.75 96 LEU A N 1
ATOM 771 C CA . LEU A 1 96 ? 6.215 6.712 -0.678 1.00 85.75 96 LEU A CA 1
ATOM 772 C C . LEU A 1 96 ? 5.249 6.974 0.475 1.00 85.75 96 LEU A C 1
ATOM 774 O O . LEU A 1 96 ? 5.424 6.451 1.577 1.00 85.75 96 LEU A O 1
ATOM 778 N N . TYR A 1 97 ? 4.191 7.729 0.192 1.00 86.56 97 TYR A N 1
ATOM 779 C CA . TYR A 1 97 ? 3.145 8.024 1.154 1.00 86.56 97 TYR A CA 1
ATOM 780 C C . TYR A 1 97 ? 2.455 6.755 1.672 1.00 86.56 97 TYR A C 1
ATOM 782 O O . TYR A 1 97 ? 2.335 6.564 2.882 1.00 86.56 97 TYR A O 1
ATOM 790 N N . SER A 1 98 ? 2.039 5.866 0.767 1.00 87.81 98 SER A N 1
ATOM 791 C CA . SER A 1 98 ? 1.319 4.640 1.125 1.00 87.81 98 SER A CA 1
ATOM 792 C C . SER A 1 98 ? 2.177 3.699 1.971 1.00 87.81 98 SER A C 1
ATOM 794 O O . SER A 1 98 ? 1.672 3.104 2.921 1.00 87.81 98 SER A O 1
ATOM 796 N N . ASN A 1 99 ? 3.479 3.608 1.682 1.00 87.88 99 ASN A N 1
ATOM 797 C CA . ASN A 1 99 ? 4.408 2.762 2.430 1.00 87.88 99 ASN A CA 1
ATOM 798 C C . ASN A 1 99 ? 4.563 3.229 3.890 1.00 87.88 99 ASN A C 1
ATOM 800 O O . ASN A 1 99 ? 4.351 2.457 4.828 1.00 87.88 99 ASN A O 1
ATOM 804 N N . VAL A 1 100 ? 4.836 4.524 4.087 1.00 89.25 100 VAL A N 1
ATOM 805 C CA . VAL A 1 100 ? 4.979 5.116 5.427 1.00 89.25 100 VAL A CA 1
ATOM 806 C C . VAL A 1 100 ? 3.680 5.002 6.219 1.00 89.25 100 VAL A C 1
ATOM 808 O O . VAL A 1 100 ? 3.687 4.689 7.412 1.00 89.25 100 VAL A O 1
ATOM 811 N N . LEU A 1 101 ? 2.547 5.228 5.559 1.00 88.44 101 LEU A N 1
ATOM 812 C CA . LEU A 1 101 ? 1.257 5.219 6.222 1.00 88.44 101 LEU A CA 1
ATOM 813 C C . LEU A 1 101 ? 0.794 3.809 6.602 1.00 88.44 101 LEU A C 1
ATOM 815 O O . LEU A 1 101 ? 0.201 3.635 7.670 1.00 88.44 101 LEU A O 1
ATOM 819 N N . SER A 1 102 ? 1.115 2.807 5.780 1.00 90.50 102 SER A N 1
ATOM 820 C CA . SER A 1 102 ? 0.930 1.393 6.110 1.00 90.50 102 SER A CA 1
ATOM 821 C C . SER A 1 102 ? 1.713 1.022 7.378 1.00 90.50 102 SER A C 1
ATOM 823 O O . SER A 1 102 ? 1.128 0.533 8.351 1.00 90.50 102 SER A O 1
ATOM 825 N N . ALA A 1 103 ? 2.997 1.397 7.452 1.00 90.25 103 ALA A N 1
ATOM 826 C CA . ALA A 1 103 ? 3.827 1.182 8.640 1.00 90.25 103 ALA A CA 1
ATOM 827 C C . ALA A 1 103 ? 3.285 1.913 9.885 1.00 90.25 103 ALA A C 1
ATOM 829 O O . ALA A 1 103 ? 3.183 1.324 10.964 1.00 90.25 103 ALA A O 1
ATOM 830 N N . PHE A 1 104 ? 2.867 3.174 9.742 1.00 90.81 104 PHE A N 1
ATOM 831 C CA . PHE A 1 104 ? 2.265 3.951 10.828 1.00 90.81 104 PHE A CA 1
ATOM 832 C C . PHE A 1 104 ? 0.974 3.309 11.361 1.00 90.81 104 PHE A C 1
ATOM 834 O O . PHE A 1 104 ? 0.774 3.216 12.578 1.00 90.81 104 PHE A O 1
ATOM 841 N N . CYS A 1 105 ? 0.104 2.830 10.469 1.00 89.38 105 CYS A N 1
ATOM 842 C CA . CYS A 1 105 ? -1.121 2.135 10.856 1.00 89.38 105 CYS A CA 1
ATOM 843 C C . CYS A 1 105 ? -0.820 0.808 11.567 1.00 89.38 105 CYS A C 1
ATOM 845 O O . CYS A 1 105 ? -1.519 0.466 12.518 1.00 89.38 105 CYS A O 1
ATOM 847 N N . LEU A 1 106 ? 0.232 0.088 11.166 1.00 90.50 106 LEU A N 1
ATOM 848 C CA . LEU A 1 106 ? 0.658 -1.164 11.803 1.00 90.50 106 LEU A CA 1
ATOM 849 C C . LEU A 1 106 ? 1.174 -0.928 13.230 1.00 90.50 106 LEU A C 1
ATOM 851 O O . LEU A 1 106 ? 0.783 -1.638 14.163 1.00 90.50 106 LEU A O 1
ATOM 855 N N . ILE A 1 107 ? 1.991 0.110 13.426 1.00 91.38 107 ILE A N 1
ATOM 856 C CA . ILE A 1 107 ? 2.457 0.526 14.757 1.00 91.38 107 ILE A CA 1
ATOM 857 C C . ILE A 1 107 ? 1.258 0.917 15.629 1.00 91.38 107 ILE A C 1
ATOM 859 O O . ILE A 1 107 ? 1.120 0.430 16.751 1.00 91.38 107 ILE A O 1
ATOM 863 N N . SER A 1 108 ? 0.342 1.721 15.086 1.00 87.56 108 SER A N 1
ATOM 864 C CA . SER A 1 108 ? -0.872 2.151 15.789 1.00 87.56 108 SER A CA 1
ATOM 865 C C . SER A 1 108 ? -1.768 0.969 16.174 1.00 87.56 108 SER A C 1
ATOM 867 O O . SER A 1 108 ? -2.239 0.898 17.306 1.00 87.56 108 SER A O 1
ATOM 869 N N . ALA A 1 109 ? -1.942 -0.008 15.278 1.00 89.12 109 ALA A N 1
ATOM 870 C CA . ALA A 1 109 ? -2.686 -1.238 15.549 1.00 89.12 109 ALA A CA 1
ATOM 871 C C . ALA A 1 109 ? -2.055 -2.068 16.676 1.00 89.12 109 ALA A C 1
ATOM 873 O O . ALA A 1 109 ? -2.771 -2.672 17.479 1.00 89.12 109 ALA A O 1
ATOM 874 N N . SER A 1 110 ? -0.723 -2.091 16.738 1.00 89.75 110 SER A N 1
ATOM 875 C CA . SER A 1 110 ? 0.031 -2.815 17.762 1.00 89.75 110 SER A CA 1
ATOM 876 C C . SER A 1 110 ? -0.123 -2.152 19.130 1.00 89.75 110 SER A C 1
ATOM 878 O O . SER A 1 110 ? -0.403 -2.836 20.114 1.00 89.75 110 SER A O 1
ATOM 880 N N . ILE A 1 111 ? -0.039 -0.819 19.180 1.00 87.94 111 ILE A N 1
ATOM 881 C CA . ILE A 1 111 ? -0.300 -0.032 20.392 1.00 87.94 111 ILE A CA 1
ATOM 882 C C . ILE A 1 111 ? -1.734 -0.268 20.878 1.00 87.94 111 ILE A C 1
ATOM 884 O O . ILE A 1 111 ? -1.936 -0.592 22.046 1.00 87.94 111 ILE A O 1
ATOM 888 N N . ASP A 1 112 ? -2.725 -0.193 19.985 1.00 86.00 112 ASP A N 1
ATOM 889 C CA . ASP A 1 112 ? -4.128 -0.448 20.329 1.00 86.00 112 ASP A CA 1
ATOM 890 C C . ASP A 1 112 ? -4.328 -1.853 20.911 1.00 86.00 112 ASP A C 1
ATOM 892 O O . ASP A 1 112 ? -5.043 -2.024 21.901 1.00 86.00 112 ASP A O 1
ATOM 896 N N . ARG A 1 113 ? -3.657 -2.866 20.351 1.00 85.12 113 ARG A N 1
ATOM 897 C CA . ARG A 1 113 ? -3.720 -4.239 20.867 1.00 85.12 113 ARG A CA 1
ATOM 898 C C . ARG A 1 113 ? -3.145 -4.344 22.281 1.00 85.12 113 ARG A C 1
ATOM 900 O O . ARG A 1 113 ? -3.764 -4.992 23.122 1.00 85.12 113 ARG A O 1
ATOM 907 N N . VAL A 1 114 ? -2.022 -3.675 22.555 1.00 85.25 114 VAL A N 1
ATOM 908 C CA . VAL A 1 114 ? -1.415 -3.619 23.897 1.00 85.25 114 VAL A CA 1
ATOM 909 C C . VAL A 1 114 ? -2.346 -2.919 24.893 1.00 85.25 114 VAL A C 1
ATOM 911 O O . VAL A 1 114 ? -2.543 -3.413 26.006 1.00 85.25 114 VAL A O 1
ATOM 914 N N . LEU A 1 115 ? -2.980 -1.814 24.485 1.00 81.50 115 LEU A N 1
ATOM 915 C CA . LEU A 1 115 ? -3.937 -1.073 25.315 1.00 81.50 115 LEU A CA 1
ATOM 916 C C . LEU A 1 115 ? -5.164 -1.921 25.681 1.00 81.50 115 LEU A C 1
ATOM 918 O O . LEU A 1 115 ? -5.626 -1.862 26.819 1.00 81.50 115 LEU A O 1
ATOM 922 N N . VAL A 1 116 ? -5.667 -2.740 24.751 1.00 80.88 116 VAL A N 1
ATOM 923 C CA . VAL A 1 116 ? -6.805 -3.644 24.996 1.00 80.88 116 VAL A CA 1
ATOM 924 C C . VAL A 1 116 ? -6.441 -4.786 25.950 1.00 80.88 116 VAL A C 1
ATOM 926 O O . VAL A 1 116 ? -7.284 -5.192 26.748 1.00 80.88 116 VAL A O 1
ATOM 929 N N . THR A 1 117 ? -5.205 -5.293 25.898 1.00 84.00 117 THR A N 1
ATOM 930 C CA . THR A 1 117 ? -4.726 -6.354 26.807 1.00 84.00 117 THR A CA 1
ATOM 931 C C . THR A 1 117 ? -4.347 -5.857 28.203 1.00 84.00 117 THR A C 1
ATOM 933 O O . THR A 1 117 ? -4.124 -6.671 29.096 1.00 84.00 117 THR A O 1
ATOM 936 N N . SER A 1 118 ? -4.264 -4.541 28.408 1.00 81.12 118 SER A N 1
ATOM 937 C CA . SER A 1 118 ? -3.904 -3.965 29.703 1.00 81.12 118 SER A CA 1
ATOM 938 C C . SER A 1 118 ? -5.001 -4.211 30.755 1.00 81.12 118 SER A C 1
ATOM 940 O O . SER A 1 118 ? -6.184 -4.032 30.456 1.00 81.12 118 SER A O 1
ATOM 942 N N . PRO A 1 119 ? -4.644 -4.567 32.006 1.00 75.06 119 PRO A N 1
ATOM 943 C CA . PRO A 1 119 ? -5.612 -4.787 33.086 1.00 75.06 119 PRO A CA 1
ATOM 944 C C . PRO A 1 119 ? -6.330 -3.501 33.536 1.00 75.06 119 PRO A C 1
ATOM 946 O O . PRO A 1 119 ? -7.358 -3.565 34.209 1.00 75.06 119 PRO A O 1
ATOM 949 N N . ASN A 1 120 ? -5.824 -2.324 33.154 1.00 80.00 120 ASN A N 1
ATOM 950 C CA . ASN A 1 120 ? -6.374 -1.038 33.571 1.00 80.00 120 ASN A CA 1
ATOM 951 C C . ASN A 1 120 ? -7.595 -0.631 32.729 1.00 80.00 120 ASN A C 1
ATOM 953 O O . ASN A 1 120 ? -7.488 -0.345 31.534 1.00 80.00 120 ASN A O 1
ATOM 957 N N . ALA A 1 121 ? -8.760 -0.508 33.373 1.00 72.94 121 ALA A N 1
ATOM 958 C CA . ALA A 1 121 ? -10.023 -0.154 32.715 1.00 72.94 121 ALA A CA 1
ATOM 959 C C . ALA A 1 121 ? -9.996 1.222 32.015 1.00 72.94 121 ALA A C 1
ATOM 961 O O . ALA A 1 121 ? -10.559 1.367 30.929 1.00 72.94 121 ALA A O 1
ATOM 962 N N . LEU A 1 122 ? -9.295 2.209 32.588 1.00 67.88 122 LEU A N 1
ATOM 963 C CA . LEU A 1 122 ? -9.122 3.540 31.984 1.00 67.88 122 LEU A CA 1
ATOM 964 C C . LEU A 1 122 ? -8.296 3.478 30.691 1.00 67.88 122 LEU A C 1
ATOM 966 O O . LEU A 1 122 ? -8.627 4.124 29.699 1.00 67.88 122 LEU A O 1
ATOM 970 N N . THR A 1 123 ? -7.255 2.645 30.677 1.00 64.75 123 THR A N 1
ATOM 971 C CA . THR A 1 123 ? -6.407 2.399 29.504 1.00 64.75 123 THR A CA 1
ATOM 972 C C . THR A 1 123 ? -7.164 1.623 28.423 1.00 64.75 123 THR A C 1
ATOM 974 O O . THR A 1 123 ? -7.023 1.917 27.239 1.00 64.75 123 THR A O 1
ATOM 977 N N . ARG A 1 124 ? -8.058 0.704 28.811 1.00 70.06 124 ARG A N 1
ATOM 978 C CA . ARG A 1 124 ? -8.944 -0.008 27.877 1.00 70.06 124 ARG A CA 1
ATOM 979 C C . ARG A 1 124 ? -9.957 0.923 27.204 1.00 70.06 124 ARG A C 1
ATOM 981 O O . ARG A 1 124 ? -10.245 0.764 26.022 1.00 70.06 124 ARG A O 1
ATOM 988 N N . GLN A 1 125 ? -10.471 1.917 27.931 1.00 69.25 125 GLN A N 1
ATOM 989 C CA . GLN A 1 125 ? -11.424 2.901 27.400 1.00 69.25 125 GLN A CA 1
ATOM 990 C C . GLN A 1 125 ? -10.800 3.814 26.328 1.00 69.25 125 GLN A C 1
ATOM 992 O O . GLN A 1 125 ? -11.507 4.349 25.473 1.00 69.25 125 GLN A O 1
ATOM 997 N N . TRP A 1 126 ? -9.470 3.957 26.321 1.00 65.81 126 TRP A N 1
ATOM 998 C CA . TRP A 1 126 ? -8.760 4.731 25.304 1.00 65.81 126 TRP A CA 1
ATOM 999 C C . TRP A 1 126 ? -8.849 4.116 23.899 1.00 65.81 126 TRP A C 1
ATOM 1001 O O . TRP A 1 126 ? -8.819 4.877 22.927 1.00 65.81 126 TRP A O 1
ATOM 1011 N N . SER A 1 127 ? -9.028 2.795 23.778 1.00 70.19 127 SER A N 1
ATOM 1012 C CA . SER A 1 127 ? -9.203 2.093 22.499 1.00 70.19 127 SER A CA 1
ATOM 1013 C C . SER A 1 127 ? -10.662 2.195 22.033 1.00 70.19 127 SER A C 1
ATOM 1015 O O . SER A 1 127 ? -11.478 1.287 22.177 1.00 70.19 127 SER A O 1
ATOM 1017 N N . THR A 1 128 ? -11.021 3.375 21.520 1.00 78.69 128 THR A N 1
ATOM 1018 C CA . THR A 1 128 ? -12.353 3.653 20.965 1.00 78.69 128 THR A CA 1
ATOM 1019 C C . THR A 1 128 ? -12.263 3.814 19.452 1.00 78.69 128 THR A C 1
ATOM 1021 O O . THR A 1 128 ? -11.421 4.561 18.962 1.00 78.69 128 THR A O 1
ATOM 1024 N N . ILE A 1 129 ? -13.219 3.236 18.717 1.00 77.56 129 ILE A N 1
ATOM 1025 C CA . ILE A 1 129 ? -13.335 3.339 17.249 1.00 77.56 129 ILE A CA 1
ATOM 1026 C C . ILE A 1 129 ? -13.221 4.791 16.743 1.00 77.56 129 ILE A C 1
ATOM 1028 O O . ILE A 1 129 ? -12.547 5.056 15.753 1.00 77.56 129 ILE A O 1
ATOM 1032 N N . ARG A 1 130 ? -13.838 5.759 17.438 1.00 81.62 130 ARG A N 1
ATOM 1033 C CA . ARG A 1 130 ? -13.752 7.188 17.078 1.00 81.62 130 ARG A CA 1
ATOM 1034 C C . ARG A 1 130 ? -12.315 7.713 17.085 1.00 81.62 130 ARG A C 1
ATOM 1036 O O . ARG A 1 130 ? -11.942 8.472 16.198 1.00 81.62 130 ARG A O 1
ATOM 1043 N N . ARG A 1 131 ? -11.514 7.302 18.072 1.00 81.19 131 ARG A N 1
ATOM 1044 C CA . ARG A 1 131 ? -10.112 7.716 18.194 1.00 81.19 131 ARG A CA 1
ATOM 1045 C C . ARG A 1 131 ? -9.246 7.032 17.153 1.00 81.19 131 ARG A C 1
ATOM 1047 O O . ARG A 1 131 ? -8.381 7.687 16.605 1.00 81.19 131 ARG A O 1
ATOM 1054 N N . THR A 1 132 ? -9.546 5.784 16.805 1.00 83.62 132 THR A N 1
ATOM 1055 C CA . THR A 1 132 ? -8.905 5.092 15.682 1.00 83.62 132 THR A CA 1
ATOM 1056 C C . THR A 1 132 ? -9.084 5.850 14.371 1.00 83.62 132 THR A C 1
ATOM 1058 O O . THR A 1 132 ? -8.097 6.154 13.709 1.00 83.62 132 THR A O 1
ATOM 1061 N N . TYR A 1 133 ? -10.316 6.239 14.019 1.00 84.81 133 TYR A N 1
ATOM 1062 C CA . TYR A 1 133 ? -10.548 7.057 12.823 1.00 84.81 133 TYR A CA 1
ATOM 1063 C C . TYR A 1 133 ? -9.826 8.404 12.897 1.00 84.81 133 TYR A C 1
ATOM 1065 O O . TYR A 1 133 ? -9.198 8.805 11.923 1.00 84.81 133 TYR A O 1
ATOM 1073 N N . LEU A 1 134 ? -9.863 9.076 14.053 1.00 87.12 134 LEU A N 1
ATOM 1074 C CA . LEU A 1 134 ? -9.150 10.338 14.250 1.00 87.12 134 LEU A CA 1
ATOM 1075 C C . LEU A 1 134 ? -7.630 10.169 14.087 1.00 87.12 134 LEU A C 1
ATOM 1077 O O . LEU A 1 134 ? -7.011 10.986 13.421 1.00 87.12 134 LEU A O 1
ATOM 1081 N N . CYS A 1 135 ? -7.031 9.115 14.647 1.00 87.25 135 CYS A N 1
ATOM 1082 C CA . CYS A 1 135 ? -5.603 8.815 14.532 1.00 87.25 135 CYS A CA 1
ATOM 1083 C C . CYS A 1 135 ? -5.202 8.501 13.091 1.00 87.25 135 CYS A C 1
ATOM 1085 O O . CYS A 1 135 ? -4.175 8.997 12.635 1.00 87.25 135 CYS A O 1
ATOM 1087 N N . ILE A 1 136 ? -6.018 7.730 12.362 1.00 87.88 136 ILE A N 1
ATOM 1088 C CA . ILE A 1 136 ? -5.781 7.456 10.940 1.00 87.88 136 ILE A CA 1
ATOM 1089 C C . ILE A 1 136 ? -5.843 8.766 10.153 1.00 87.88 136 ILE A C 1
ATOM 1091 O O . ILE A 1 136 ? -4.899 9.074 9.439 1.00 87.88 136 ILE A O 1
ATOM 1095 N N . ILE A 1 137 ? -6.892 9.578 10.323 1.00 88.56 137 ILE A N 1
ATOM 1096 C CA . ILE A 1 137 ? -7.051 10.847 9.594 1.00 88.56 137 ILE A CA 1
ATOM 1097 C C . ILE A 1 137 ? -5.930 11.835 9.953 1.00 88.56 137 ILE A C 1
ATOM 1099 O O . ILE A 1 137 ? -5.275 12.377 9.067 1.00 88.56 137 ILE A O 1
ATOM 1103 N N . ALA A 1 138 ? -5.641 12.035 11.237 1.00 88.94 138 ALA A N 1
ATOM 1104 C CA . ALA A 1 138 ? -4.565 12.920 11.674 1.00 88.94 138 ALA A CA 1
ATOM 1105 C C . ALA A 1 138 ? -3.198 12.445 11.156 1.00 88.94 138 ALA A C 1
ATOM 1107 O O . ALA A 1 138 ? -2.432 13.255 10.640 1.00 88.94 138 ALA A O 1
ATOM 1108 N N . GLY A 1 139 ? -2.925 11.137 11.216 1.00 86.44 139 GLY A N 1
ATOM 1109 C CA . GLY A 1 139 ? -1.717 10.536 10.652 1.00 86.44 139 GLY A CA 1
ATOM 1110 C C . GLY A 1 139 ? -1.634 10.722 9.138 1.00 86.44 139 GLY A C 1
ATOM 1111 O O . GLY A 1 139 ? -0.597 11.145 8.636 1.00 86.44 139 GLY A O 1
ATOM 1112 N N . THR A 1 140 ? -2.735 10.494 8.413 1.00 86.06 140 THR A N 1
ATOM 1113 C CA . THR A 1 140 ? -2.794 10.687 6.955 1.00 86.06 140 THR A CA 1
ATOM 1114 C C . THR A 1 140 ? -2.441 12.120 6.565 1.00 86.06 140 THR A C 1
ATOM 1116 O O . THR A 1 140 ? -1.636 12.309 5.657 1.00 86.06 140 THR A O 1
ATOM 1119 N N . ILE A 1 141 ? -2.984 13.117 7.271 1.00 88.12 141 ILE A N 1
ATOM 1120 C CA . ILE A 1 141 ? -2.750 14.542 7.005 1.00 88.12 141 ILE A CA 1
ATOM 1121 C C . ILE A 1 141 ? -1.320 14.933 7.387 1.00 88.12 141 ILE A C 1
ATOM 1123 O O . ILE A 1 141 ? -0.642 15.606 6.613 1.00 88.12 141 ILE A O 1
ATOM 1127 N N . PHE A 1 142 ? -0.843 14.485 8.550 1.00 89.00 142 PHE A N 1
ATOM 1128 C CA . PH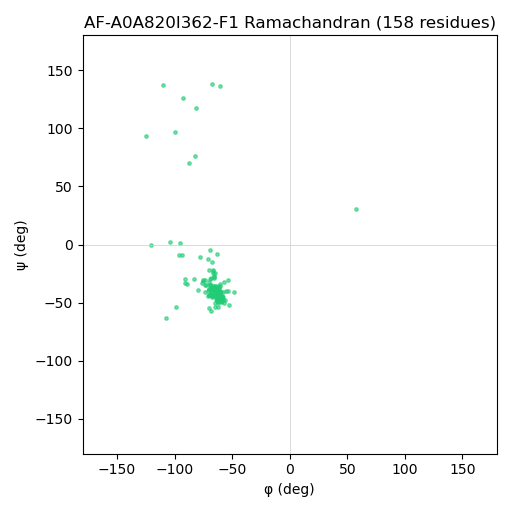E A 1 142 ? 0.511 14.769 9.019 1.00 89.00 142 PHE A CA 1
ATOM 1129 C C . PHE A 1 142 ? 1.566 14.254 8.035 1.00 89.00 142 PHE A C 1
ATOM 1131 O O . PHE A 1 142 ? 2.448 15.007 7.625 1.00 89.00 142 PHE A O 1
ATOM 1138 N N . TRP A 1 143 ? 1.438 13.003 7.587 1.00 83.62 143 TRP A N 1
ATOM 1139 C CA . TRP A 1 143 ? 2.371 12.415 6.628 1.00 83.62 143 TRP A CA 1
ATOM 1140 C C . TRP A 1 143 ? 2.242 13.015 5.221 1.00 83.62 143 TRP A C 1
ATOM 1142 O O . TRP A 1 143 ? 3.261 13.172 4.554 1.00 83.62 143 TRP A O 1
ATOM 1152 N N . MET A 1 144 ? 1.043 13.430 4.786 1.00 81.69 144 MET A N 1
ATOM 1153 C CA . MET A 1 144 ? 0.867 14.179 3.525 1.00 81.69 144 MET A CA 1
ATOM 1154 C C . MET A 1 144 ? 1.652 15.495 3.546 1.00 81.69 144 MET A C 1
ATOM 1156 O O . MET A 1 144 ? 2.379 15.792 2.598 1.00 81.69 144 MET A O 1
ATOM 1160 N N . LEU A 1 145 ? 1.532 16.261 4.638 1.00 83.75 145 LEU A N 1
ATOM 1161 C CA . LEU A 1 145 ? 2.223 17.541 4.825 1.00 83.75 145 LEU A CA 1
ATOM 1162 C C . LEU A 1 145 ? 3.734 17.362 4.976 1.00 83.75 145 LEU A C 1
ATOM 1164 O O . LEU A 1 145 ? 4.502 18.144 4.432 1.00 83.75 145 LEU A O 1
ATOM 1168 N N . PHE A 1 146 ? 4.178 16.321 5.682 1.00 81.50 146 PHE A N 1
ATOM 1169 C CA . PHE A 1 146 ? 5.606 16.056 5.847 1.00 81.50 146 PHE A CA 1
ATOM 1170 C C . PHE A 1 146 ? 6.271 15.604 4.542 1.00 81.50 146 PHE A C 1
ATOM 1172 O O . PHE A 1 146 ? 7.451 15.863 4.325 1.00 81.50 146 PHE A O 1
ATOM 1179 N N . HIS A 1 147 ? 5.519 14.937 3.661 1.00 76.19 147 HIS A N 1
ATOM 1180 C CA . HIS A 1 147 ? 6.027 14.435 2.389 1.00 76.19 147 HIS A CA 1
ATOM 1181 C C . HIS A 1 147 ? 5.802 15.400 1.213 1.00 76.19 147 HIS A C 1
ATOM 1183 O O . HIS A 1 147 ? 6.375 15.210 0.141 1.00 76.19 147 HIS A O 1
ATOM 1189 N N . SER A 1 148 ? 5.027 16.476 1.393 1.00 75.25 148 SER A N 1
ATOM 1190 C CA . SER A 1 148 ? 4.858 17.514 0.368 1.00 75.25 148 SER A CA 1
ATOM 1191 C C . SER A 1 148 ? 6.171 18.177 -0.094 1.00 75.25 148 SER A C 1
ATOM 1193 O O . SER A 1 148 ? 6.267 18.481 -1.284 1.00 75.25 148 SER A O 1
ATOM 1195 N N . PRO A 1 149 ? 7.224 18.351 0.737 1.00 71.50 149 PRO A N 1
ATOM 1196 C CA . PRO A 1 149 ? 8.516 18.851 0.269 1.00 71.50 149 PRO A CA 1
ATOM 1197 C C . PRO A 1 149 ? 9.210 17.900 -0.717 1.00 71.50 149 PRO A C 1
ATOM 1199 O O . PRO A 1 149 ? 9.985 18.361 -1.551 1.00 71.50 149 PRO A O 1
ATOM 1202 N N . ALA A 1 150 ? 8.916 16.593 -0.684 1.00 64.06 150 ALA A N 1
ATOM 1203 C CA . ALA A 1 150 ? 9.480 15.633 -1.636 1.00 64.06 150 ALA A CA 1
ATOM 1204 C C . ALA A 1 150 ? 8.991 15.903 -3.073 1.00 64.06 150 ALA A C 1
ATOM 1206 O O . ALA A 1 150 ? 9.775 15.809 -4.016 1.00 64.06 150 ALA A O 1
ATOM 1207 N N . LEU A 1 151 ? 7.734 16.342 -3.245 1.00 63.22 151 LEU A N 1
ATOM 1208 C CA . LEU A 1 151 ? 7.231 16.837 -4.536 1.00 63.22 151 LEU A CA 1
ATOM 1209 C C . LEU A 1 151 ? 8.013 18.067 -5.003 1.00 63.22 151 LEU A C 1
ATOM 1211 O O . LEU A 1 151 ? 8.350 18.172 -6.181 1.00 63.22 151 LEU A O 1
ATOM 1215 N N . VAL A 1 152 ? 8.330 18.992 -4.097 1.00 62.94 152 VAL A N 1
ATOM 1216 C CA . VAL A 1 152 ? 9.072 20.215 -4.437 1.00 62.94 152 VAL A CA 1
ATOM 1217 C C . VAL A 1 152 ? 10.516 19.887 -4.827 1.00 62.94 152 VAL A C 1
ATOM 1219 O O . VAL A 1 152 ? 11.002 20.410 -5.823 1.00 62.94 152 VAL A O 1
ATOM 1222 N N . LEU A 1 153 ? 11.171 18.946 -4.141 1.00 62.19 153 LEU A N 1
ATOM 1223 C CA . LEU A 1 153 ? 12.545 18.540 -4.454 1.00 62.19 153 LEU A CA 1
ATOM 1224 C C . LEU A 1 153 ? 12.670 17.899 -5.850 1.00 62.19 153 LEU A C 1
ATOM 1226 O O . LEU A 1 153 ? 13.617 18.194 -6.576 1.00 62.19 153 LEU A O 1
ATOM 1230 N N . THR A 1 154 ? 11.678 17.109 -6.281 1.00 59.06 154 THR A N 1
ATOM 1231 C CA . THR A 1 154 ? 11.641 16.579 -7.663 1.00 59.06 154 THR A CA 1
ATOM 1232 C C . THR A 1 154 ? 11.448 17.657 -8.736 1.00 59.06 154 THR A C 1
ATOM 1234 O O . THR A 1 154 ? 11.815 17.430 -9.885 1.00 59.06 154 THR A O 1
ATOM 1237 N N . ASN A 1 155 ? 10.898 18.832 -8.392 1.00 56.03 155 ASN A N 1
ATOM 1238 C CA . ASN A 1 155 ? 10.822 19.962 -9.325 1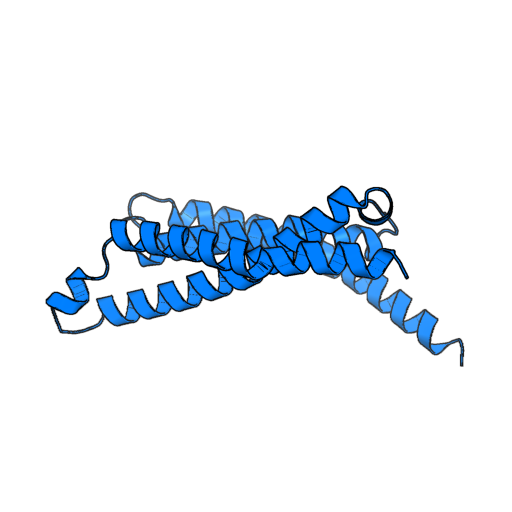.00 56.03 155 ASN A CA 1
ATOM 1239 C C . ASN A 1 155 ? 12.178 20.660 -9.502 1.00 56.03 155 ASN A C 1
ATOM 1241 O O . ASN A 1 155 ? 12.437 21.192 -10.575 1.00 56.03 155 ASN A O 1
ATOM 1245 N N . ILE A 1 156 ? 13.031 20.653 -8.473 1.00 55.44 156 ILE A N 1
ATOM 1246 C CA . ILE A 1 156 ? 14.332 21.337 -8.486 1.00 55.44 156 ILE A CA 1
ATOM 1247 C C . ILE A 1 156 ? 15.380 20.496 -9.238 1.00 55.44 156 ILE A C 1
ATOM 1249 O O . ILE A 1 156 ? 16.132 21.035 -10.037 1.00 55.44 156 ILE A O 1
ATOM 1253 N N . LEU A 1 157 ? 15.361 19.168 -9.073 1.00 54.28 157 LEU A N 1
ATOM 1254 C CA . LEU A 1 157 ? 16.298 18.225 -9.711 1.00 54.28 157 LEU A CA 1
ATOM 1255 C C . LEU A 1 157 ? 16.147 18.056 -11.240 1.00 54.28 157 LEU A C 1
ATOM 1257 O O . LEU A 1 157 ? 16.932 17.330 -11.831 1.00 54.28 157 LEU A O 1
ATOM 1261 N N . GLN A 1 158 ? 15.143 18.667 -11.883 1.00 50.59 158 GLN A N 1
ATOM 1262 C CA . GLN A 1 158 ? 14.995 18.659 -13.352 1.00 50.59 158 GLN A CA 1
ATOM 1263 C C . GLN A 1 158 ? 15.389 19.989 -14.019 1.00 50.59 158 GLN A C 1
ATOM 1265 O O . GLN A 1 158 ? 15.223 20.127 -15.229 1.00 50.59 158 GLN A O 1
ATOM 1270 N N . LEU A 1 159 ? 15.852 20.974 -13.241 1.00 50.62 159 LEU A N 1
ATOM 1271 C CA . LEU A 1 159 ? 16.379 22.248 -13.753 1.00 50.62 159 LEU A CA 1
ATOM 1272 C C . LEU A 1 159 ? 17.912 22.246 -13.906 1.00 50.62 159 LEU A C 1
ATOM 1274 O O . LEU A 1 159 ? 18.466 23.259 -14.329 1.00 50.62 159 LEU A O 1
ATOM 1278 N N . GLU A 1 160 ? 18.568 21.125 -13.597 1.00 37.28 160 GLU A N 1
ATOM 1279 C CA . GLU A 1 160 ? 20.006 20.863 -13.766 1.00 37.28 160 GLU A CA 1
ATOM 1280 C C . GLU A 1 160 ? 20.200 19.656 -14.695 1.00 37.28 160 GLU A C 1
ATOM 1282 O O . GLU A 1 160 ? 21.115 19.709 -15.5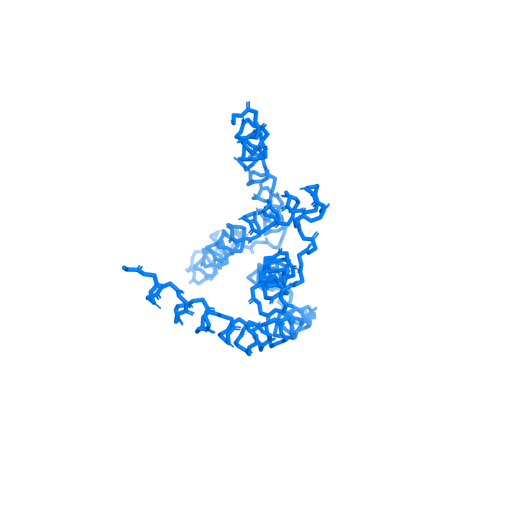46 1.00 37.28 160 GLU A O 1
#

Nearest PDB structures (foldseek):
  6zin-assembly1_AAA  TM=8.181E-01  e=8.564E-02  Rattus norvegicus
  6yvr-assembly1_BBB  TM=8.310E-01  e=1.208E-01  Rattus norvegicus
  6osa-assembly1_R  TM=8.228E-01  e=1.401E-01  Homo sapiens
  6pwc-assembly1_R  TM=8.127E-01  e=4.341E-01  Homo sapiens
  8wkz-assembly1_A  TM=6.643E-01  e=1.623E-01  Homo sapiens

Sequence (160 aa):
MPEQSSSLELVAKYLYRYGGLMLVVFGSVGCFLNIMVFSRKALRKNPCSIYYIAINIFDFLFINSLLLFTTLETGFDIYITTKNIVLCRLCYYTSLYSNVLSAFCLISASIDRVLVTSPNALTRQWSTIRRTYLCIIAGTIFWMLFHSPALVLTNILQLE

Secondary structure (DSSP, 8-state):
--HHHHHHHHHHHHIIIIIIHHHHHHHHHHHHHHHHHHTSTTTTTSHHHHHHHHHHHHHHHHIIIIIHHHHHHHHH---HHHH-HHHHHHHHHHHHHHHHHHHHHHHHHHHHHHHHHSS-HHHHHT--HHHHHHHHHHHHHHHHHHHHHHHHHHHHTT--

pLDDT: mean 82.23, std 11.05, range [37.28, 94.81]

Foldseek 3Di:
DPPVVVVVLVVQLVCLQPVLVCCLVVLLVVLVVLLVVLVDPVNLVFLLSVLSNLLSVLSNLLSVLPSVQCSCCSHVVNNPCVVDVPSVLVS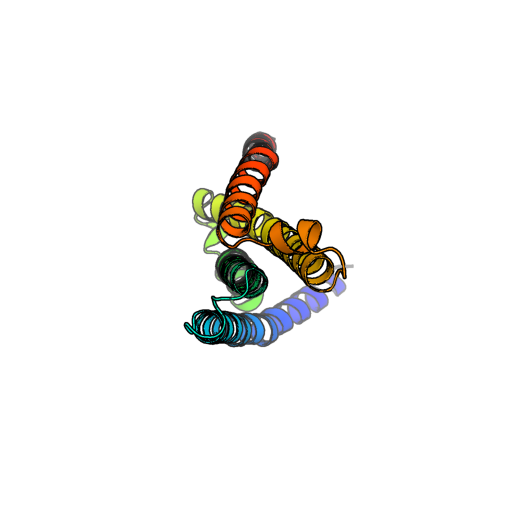VLSNVLSVVLSVVSVVVSVCLVVLCPDPDPVSNVCRDNVVSVVSSVVSSVVSNVVCVVVSVVVVVVVVD